Protein AF-A0A6B3HFX1-F1 (afdb_monomer_lite)

Sequence (72 aa):
SRATVERALKVRSTPASTGSWYWVDDKKLHYRPQEYWPANATIEVRSNLTGIKVTNALYGAEAKPLKITTGD

Secondary structure (DSSP, 8-state):
-HHHHHHHEEEEEES---EEEEESSSS-EEEEESSPPPTT-EEEEEE--BT-B-SSS-BBPP---EEEE---

Structure (mmCIF, N/CA/C/O backbone):
data_AF-A0A6B3HFX1-F1
#
_entry.id   AF-A0A6B3HFX1-F1
#
loop_
_atom_site.group_PDB
_atom_site.id
_atom_site.type_symbol
_atom_site.label_atom_id
_atom_site.label_alt_id
_atom_site.label_comp_id
_atom_site.label_asym_id
_atom_site.label_entity_id
_atom_site.label_seq_id
_atom_site.pdbx_PDB_ins_code
_atom_site.Cartn_x
_atom_site.Cartn_y
_atom_site.Cartn_z
_atom_site.occupancy
_atom_site.B_iso_or_equiv
_atom_site.auth_seq_id
_atom_site.auth_comp_id
_atom_site.auth_asym_id
_atom_site.auth_atom_id
_atom_site.pdbx_PDB_model_num
ATOM 1 N N . SER A 1 1 ? 8.757 -6.52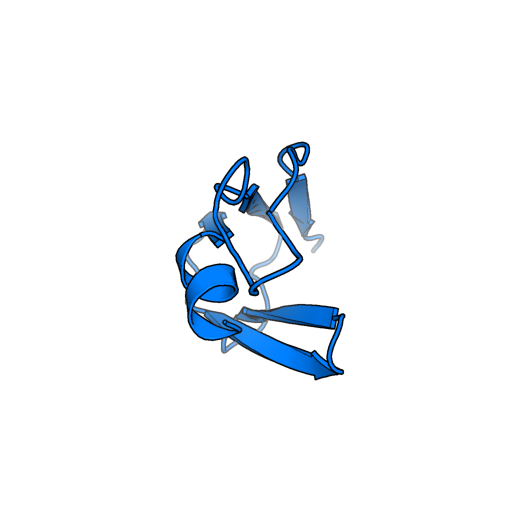4 -12.847 1.00 90.38 1 SER A N 1
ATOM 2 C CA . SER A 1 1 ? 7.414 -6.678 -13.437 1.00 90.38 1 SER A CA 1
ATOM 3 C C . SER A 1 1 ? 6.389 -6.087 -12.473 1.00 90.38 1 SER A C 1
ATOM 5 O O . SER A 1 1 ? 6.778 -5.738 -11.361 1.00 90.38 1 SER A O 1
ATOM 7 N N . ARG A 1 2 ? 5.101 -5.975 -12.846 1.00 93.62 2 ARG A N 1
ATOM 8 C CA . ARG A 1 2 ? 4.038 -5.482 -11.937 1.00 93.62 2 ARG A CA 1
ATOM 9 C C . ARG A 1 2 ? 4.007 -6.249 -10.602 1.00 93.62 2 ARG A C 1
ATOM 11 O O . ARG A 1 2 ? 4.093 -5.640 -9.543 1.00 93.62 2 ARG A O 1
ATOM 18 N N . ALA A 1 3 ? 4.082 -7.580 -10.656 1.00 94.00 3 ALA A N 1
ATOM 19 C CA . ALA A 1 3 ? 4.164 -8.431 -9.465 1.00 94.00 3 ALA A CA 1
ATOM 20 C C . ALA A 1 3 ? 5.411 -8.173 -8.591 1.00 94.00 3 ALA A C 1
ATOM 22 O O . ALA A 1 3 ? 5.343 -8.282 -7.368 1.00 94.00 3 ALA A O 1
ATOM 23 N N . THR A 1 4 ? 6.563 -7.829 -9.186 1.00 95.25 4 THR A N 1
ATOM 24 C CA . THR A 1 4 ? 7.760 -7.428 -8.418 1.00 95.25 4 THR A CA 1
ATOM 25 C C . THR A 1 4 ? 7.486 -6.170 -7.601 1.00 95.25 4 THR A C 1
ATOM 27 O O . THR A 1 4 ? 7.871 -6.111 -6.436 1.00 95.25 4 THR A O 1
ATOM 30 N N . VAL A 1 5 ? 6.806 -5.190 -8.205 1.00 96.25 5 VAL A N 1
ATOM 31 C CA . VAL A 1 5 ? 6.439 -3.937 -7.536 1.00 96.25 5 VAL A CA 1
ATOM 32 C C . VAL A 1 5 ? 5.511 -4.221 -6.362 1.00 96.25 5 VAL A C 1
ATOM 34 O O . VAL A 1 5 ? 5.846 -3.888 -5.231 1.00 96.25 5 VAL A O 1
ATOM 37 N N . GLU A 1 6 ? 4.404 -4.921 -6.602 1.00 96.75 6 GLU A N 1
ATOM 38 C CA . GLU A 1 6 ? 3.401 -5.224 -5.572 1.00 96.75 6 GLU A CA 1
ATOM 39 C C . GLU A 1 6 ? 3.985 -5.949 -4.350 1.00 96.75 6 GLU A C 1
ATOM 41 O O . GLU A 1 6 ? 3.656 -5.612 -3.215 1.00 96.75 6 GLU A O 1
ATOM 46 N N . ARG A 1 7 ? 4.885 -6.923 -4.553 1.00 95.56 7 ARG A N 1
ATOM 47 C CA . ARG A 1 7 ? 5.499 -7.688 -3.448 1.00 95.56 7 ARG A CA 1
ATOM 48 C C . ARG A 1 7 ? 6.442 -6.854 -2.584 1.00 95.56 7 ARG A C 1
ATOM 50 O O . ARG A 1 7 ? 6.587 -7.145 -1.389 1.00 95.56 7 ARG A O 1
ATOM 57 N N . ALA A 1 8 ? 7.100 -5.869 -3.193 1.00 96.81 8 ALA A N 1
ATOM 58 C CA . ALA A 1 8 ? 8.067 -4.995 -2.541 1.00 96.81 8 ALA A CA 1
ATOM 59 C C . ALA A 1 8 ? 7.405 -3.833 -1.785 1.00 96.81 8 ALA A C 1
ATOM 61 O O . ALA A 1 8 ? 8.037 -3.234 -0.916 1.00 96.81 8 ALA A O 1
ATOM 62 N N . LEU A 1 9 ? 6.139 -3.528 -2.070 1.00 97.69 9 LEU A N 1
ATOM 63 C CA . LEU A 1 9 ? 5.359 -2.563 -1.304 1.00 97.69 9 LEU A CA 1
ATOM 64 C C . LEU A 1 9 ? 4.692 -3.243 -0.102 1.00 97.69 9 LEU A C 1
ATOM 66 O O . LEU A 1 9 ? 4.208 -4.374 -0.188 1.00 97.69 9 LEU A O 1
ATOM 70 N N . LYS A 1 10 ? 4.661 -2.552 1.039 1.00 97.69 10 LYS A N 1
ATOM 71 C CA . LYS A 1 10 ? 4.034 -3.032 2.277 1.00 97.69 10 LYS A CA 1
ATOM 72 C C . LYS A 1 10 ? 3.063 -1.993 2.808 1.00 97.69 10 LYS A C 1
ATOM 74 O O . LYS A 1 10 ? 3.451 -0.844 2.992 1.00 97.69 10 LYS A O 1
ATOM 79 N N . VAL A 1 11 ? 1.843 -2.431 3.105 1.00 98.19 11 VAL A N 1
ATOM 80 C CA . VAL A 1 11 ? 0.827 -1.642 3.807 1.00 98.19 11 VAL A CA 1
ATOM 81 C C . VAL A 1 11 ? 0.513 -2.329 5.127 1.00 98.19 11 VAL A C 1
ATOM 83 O O . VAL A 1 11 ? 0.360 -3.550 5.176 1.00 98.19 11 VAL A O 1
ATOM 86 N N . ARG A 1 12 ? 0.456 -1.552 6.204 1.00 97.94 12 ARG A N 1
ATOM 87 C CA . ARG A 1 12 ? -0.030 -1.978 7.518 1.00 97.94 12 ARG A CA 1
ATOM 88 C C . ARG A 1 12 ? -1.047 -0.962 8.004 1.00 97.94 12 ARG A C 1
ATOM 90 O O . ARG A 1 12 ? -0.872 0.228 7.759 1.00 97.94 12 ARG A O 1
ATOM 97 N N . SER A 1 13 ? -2.070 -1.424 8.705 1.00 98.12 13 SER A N 1
ATOM 98 C CA . SER A 1 13 ? -3.039 -0.545 9.345 1.00 98.12 13 SER A CA 1
ATOM 99 C C . SER A 1 13 ? -3.359 -1.008 10.759 1.00 98.12 13 SER A C 1
ATOM 101 O O . SER A 1 13 ? -3.277 -2.200 11.063 1.00 98.12 13 SER A O 1
ATOM 103 N N . THR A 1 14 ? -3.750 -0.053 11.595 1.00 97.88 14 THR A N 1
ATOM 104 C CA . THR A 1 14 ? -4.311 -0.289 12.924 1.00 97.88 14 THR A CA 1
ATOM 105 C C . THR A 1 14 ? -5.605 0.520 13.045 1.00 97.88 14 THR A C 1
ATOM 107 O O . THR A 1 14 ? -5.514 1.748 13.004 1.00 97.88 14 THR A O 1
ATOM 110 N N . PRO A 1 15 ? -6.784 -0.118 13.195 1.00 96.88 15 PRO A N 1
ATOM 111 C CA . PRO A 1 15 ? -7.024 -1.567 13.183 1.00 96.88 15 PRO A CA 1
ATOM 112 C C . PRO A 1 15 ? -6.605 -2.253 11.874 1.00 96.88 15 PRO A C 1
ATOM 114 O O . PRO A 1 15 ? -6.502 -1.618 10.821 1.00 96.88 15 PRO A O 1
ATOM 117 N N . ALA A 1 16 ? -6.337 -3.559 11.943 1.00 96.81 16 ALA A N 1
ATOM 118 C CA . ALA A 1 16 ? -5.927 -4.326 10.772 1.00 96.81 16 ALA A CA 1
ATOM 119 C C . ALA A 1 16 ? -7.057 -4.364 9.732 1.00 96.81 16 ALA A C 1
ATOM 121 O O . ALA A 1 16 ? -8.196 -4.702 10.046 1.00 96.81 16 ALA A O 1
ATOM 122 N N . SER A 1 17 ? -6.736 -4.023 8.485 1.00 96.69 17 SER A N 1
ATOM 123 C CA . SER A 1 17 ? -7.667 -4.070 7.360 1.00 96.69 17 SER A CA 1
ATOM 124 C C . SER A 1 17 ? -7.002 -4.759 6.178 1.00 96.69 17 SER A C 1
ATOM 126 O O . SER A 1 17 ? -5.927 -4.361 5.721 1.00 96.69 17 SER A O 1
ATOM 128 N N . THR A 1 18 ? -7.649 -5.806 5.678 1.00 96.19 18 THR A N 1
ATOM 129 C CA . THR A 1 18 ? -7.187 -6.523 4.490 1.00 96.19 18 THR A CA 1
ATOM 130 C C . THR A 1 18 ? -7.495 -5.700 3.249 1.00 96.19 18 THR A C 1
ATOM 132 O O . THR A 1 18 ? -8.619 -5.235 3.063 1.00 96.19 18 THR A O 1
ATOM 135 N N . GLY A 1 19 ? -6.494 -5.525 2.391 1.00 96.44 19 GLY A N 1
ATOM 136 C CA . GLY A 1 19 ? -6.630 -4.800 1.138 1.00 96.44 19 GLY A CA 1
ATOM 137 C C . GLY A 1 19 ? -5.784 -5.400 0.029 1.00 96.44 19 GLY A C 1
ATOM 138 O O . GLY A 1 19 ? -5.054 -6.373 0.226 1.00 96.44 19 GLY A O 1
ATOM 139 N N . SER A 1 20 ? -5.897 -4.809 -1.152 1.00 97.62 20 SER A N 1
ATOM 140 C CA . SER A 1 20 ? -5.213 -5.280 -2.351 1.00 97.62 20 SER A CA 1
ATOM 141 C C . SER A 1 20 ? -4.726 -4.127 -3.217 1.00 97.62 20 SER A C 1
ATOM 143 O O . SER A 1 20 ? -5.253 -3.013 -3.178 1.00 97.62 20 SER A O 1
ATOM 145 N N . TRP A 1 21 ? -3.721 -4.432 -4.034 1.00 98.06 21 TRP A N 1
ATOM 146 C CA . TRP A 1 21 ? -3.202 -3.535 -5.056 1.00 98.06 21 TRP A CA 1
ATOM 147 C C . TRP A 1 21 ? -4.045 -3.597 -6.334 1.00 98.06 21 TRP A C 1
ATOM 149 O O . TRP A 1 21 ? -4.524 -4.662 -6.719 1.00 98.06 21 TRP A O 1
ATOM 159 N N . TYR A 1 22 ? -4.185 -2.462 -7.013 1.00 97.62 22 TYR A N 1
ATOM 160 C CA . TYR A 1 22 ? -4.814 -2.349 -8.325 1.00 97.62 22 TYR A CA 1
ATOM 161 C C . TYR A 1 22 ? -4.056 -1.352 -9.211 1.00 97.62 22 TYR A C 1
ATOM 163 O O . TYR A 1 22 ? -3.866 -0.194 -8.829 1.00 97.62 22 TYR A O 1
ATOM 171 N N . TRP A 1 23 ? -3.619 -1.791 -10.394 1.00 97.38 23 TRP A N 1
ATOM 172 C CA . TRP A 1 23 ? -2.988 -0.917 -11.388 1.00 97.38 23 TRP A CA 1
ATOM 173 C C . TRP A 1 23 ? -4.061 -0.130 -12.128 1.00 97.38 23 TRP A C 1
ATOM 175 O O . TRP A 1 23 ? -4.833 -0.702 -12.893 1.00 97.38 23 TRP A O 1
ATOM 185 N N . VAL A 1 24 ? -4.093 1.179 -11.900 1.00 97.69 24 VAL A N 1
ATOM 186 C CA . VAL A 1 24 ? -5.017 2.094 -12.581 1.00 97.69 24 VAL A CA 1
ATOM 187 C C . VAL A 1 24 ? -4.534 2.380 -14.000 1.00 97.69 24 VAL A C 1
ATOM 189 O O . VAL A 1 24 ? -5.336 2.484 -14.922 1.00 97.69 24 VAL A O 1
ATOM 192 N N . ASP A 1 25 ? -3.218 2.477 -14.169 1.00 96.62 25 ASP A N 1
ATOM 193 C CA . 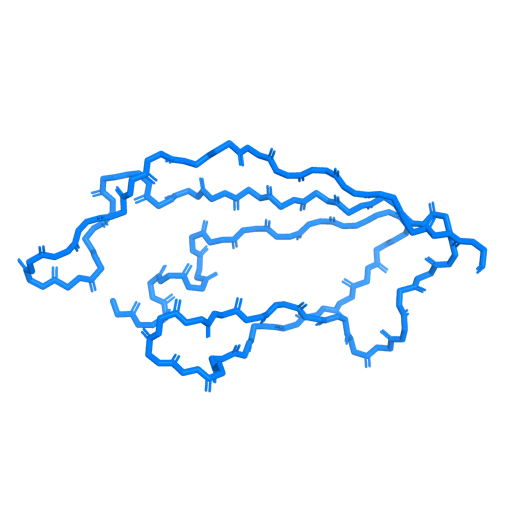ASP A 1 25 ? -2.532 2.593 -15.451 1.00 96.62 25 ASP A CA 1
ATOM 194 C C . ASP A 1 25 ? -1.121 1.974 -15.335 1.00 96.62 25 ASP A C 1
ATOM 196 O O . ASP A 1 25 ? -0.794 1.327 -14.338 1.00 96.62 25 ASP A O 1
ATOM 200 N N . ASP A 1 26 ? -0.267 2.145 -16.346 1.00 92.50 26 ASP A N 1
ATOM 201 C CA . ASP A 1 26 ? 1.087 1.569 -16.357 1.00 92.50 26 ASP A CA 1
ATOM 202 C C . ASP A 1 26 ? 2.054 2.167 -15.324 1.00 92.50 26 ASP A C 1
ATOM 204 O O . ASP A 1 26 ? 3.141 1.626 -15.107 1.00 92.50 26 ASP A O 1
ATOM 208 N N . LYS A 1 27 ? 1.686 3.285 -14.695 1.00 92.69 27 LYS A N 1
ATOM 209 C CA . LYS A 1 27 ? 2.533 4.048 -13.771 1.00 92.69 27 LYS A CA 1
ATOM 210 C C . LYS A 1 27 ? 1.881 4.278 -12.407 1.00 92.69 27 LYS A C 1
ATOM 212 O O . LYS A 1 27 ? 2.584 4.670 -11.478 1.00 92.69 27 LYS A O 1
ATOM 217 N N . LYS A 1 28 ? 0.575 4.039 -12.262 1.00 96.19 28 LYS A N 1
ATOM 218 C CA . LYS A 1 28 ? -0.189 4.281 -11.032 1.00 96.19 28 LYS A CA 1
ATOM 219 C C . LYS A 1 28 ? -0.768 2.996 -10.466 1.00 96.19 28 LYS A C 1
ATOM 221 O O . LYS A 1 28 ? -1.553 2.297 -11.107 1.00 96.19 28 LYS A O 1
ATOM 226 N N . LEU A 1 29 ? -0.415 2.744 -9.213 1.00 96.75 29 LEU A N 1
ATOM 227 C CA . LEU A 1 29 ? -0.838 1.594 -8.434 1.00 96.75 29 LEU A CA 1
ATOM 228 C C . LEU A 1 29 ? -1.549 2.089 -7.174 1.00 96.75 29 LEU A C 1
ATOM 230 O O . LEU A 1 29 ? -0.972 2.830 -6.382 1.00 96.75 29 LEU A O 1
ATOM 234 N N . HIS A 1 30 ? -2.807 1.700 -7.000 1.00 97.81 30 HIS A N 1
ATOM 235 C CA . HIS A 1 30 ? -3.611 2.050 -5.832 1.00 97.81 30 HIS A CA 1
ATOM 236 C C . HIS A 1 30 ? -3.671 0.872 -4.862 1.00 97.81 30 HIS A C 1
ATOM 238 O O . HIS A 1 30 ? -3.786 -0.273 -5.290 1.00 97.81 30 HIS A O 1
ATOM 244 N N . TYR A 1 31 ? -3.638 1.158 -3.561 1.00 97.75 31 TYR A N 1
ATOM 245 C CA . TYR A 1 31 ? -4.022 0.205 -2.521 1.00 97.75 31 TYR A CA 1
ATOM 246 C C . TYR A 1 31 ? -5.347 0.637 -1.923 1.00 97.75 31 TYR A C 1
ATOM 248 O O . TYR A 1 31 ? -5.517 1.813 -1.593 1.00 97.75 31 TYR A O 1
ATOM 256 N N . ARG A 1 32 ? -6.255 -0.314 -1.724 1.00 96.75 32 ARG A N 1
ATOM 257 C CA . ARG A 1 32 ? -7.454 -0.075 -0.927 1.00 96.75 32 ARG A CA 1
ATOM 258 C C . ARG A 1 32 ? -7.815 -1.297 -0.080 1.00 96.75 32 ARG A C 1
ATOM 260 O O . ARG A 1 32 ? -7.538 -2.419 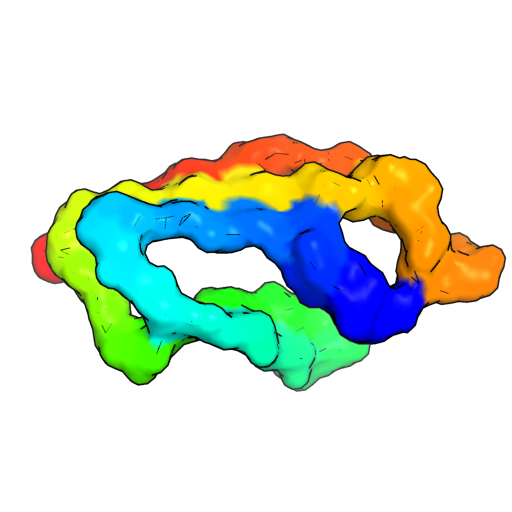-0.512 1.00 96.75 32 ARG A O 1
ATOM 267 N N . PRO A 1 33 ? -8.425 -1.093 1.094 1.00 97.81 33 PRO A N 1
ATOM 268 C CA . PRO A 1 33 ? -9.055 -2.155 1.867 1.00 97.81 33 PRO A CA 1
ATOM 269 C C . PRO A 1 33 ? -10.274 -2.720 1.122 1.00 97.81 33 PRO A C 1
ATOM 271 O O . PRO A 1 33 ? -10.789 -2.100 0.188 1.00 97.81 33 PRO A O 1
ATOM 274 N N . GLN A 1 34 ? -10.710 -3.918 1.516 1.00 95.88 34 GLN A N 1
ATOM 275 C CA . GLN A 1 34 ? -11.935 -4.532 0.995 1.00 95.88 34 GLN A CA 1
ATOM 276 C C . GLN A 1 34 ? -13.176 -3.707 1.369 1.00 95.88 34 GLN A C 1
ATOM 278 O O . GLN A 1 34 ? -13.983 -3.389 0.498 1.00 95.88 34 GLN A O 1
ATOM 283 N N . GLU A 1 35 ? -13.272 -3.340 2.646 1.00 96.19 35 GLU A N 1
ATOM 284 C CA . GLU A 1 35 ? -14.296 -2.459 3.216 1.00 96.19 35 GLU A CA 1
ATOM 285 C C . GLU A 1 35 ? -13.731 -1.053 3.425 1.00 96.19 35 GLU A C 1
ATOM 287 O O . GLU A 1 35 ? -12.536 -0.841 3.246 1.00 96.19 35 GLU A O 1
ATOM 292 N N . TYR A 1 36 ? -14.548 -0.083 3.841 1.00 96.31 36 TYR A N 1
ATOM 293 C CA . TYR A 1 36 ? -14.031 1.233 4.226 1.00 96.31 36 TYR A CA 1
ATOM 294 C C . TYR A 1 36 ? -12.948 1.136 5.308 1.00 96.31 36 TYR A C 1
ATOM 296 O O . TYR A 1 36 ? -12.975 0.260 6.176 1.00 96.31 36 TYR A O 1
ATOM 304 N N . TRP A 1 37 ? -11.990 2.064 5.260 1.00 97.50 37 TRP A N 1
ATOM 305 C CA . TRP A 1 37 ? -11.032 2.212 6.349 1.00 97.50 37 TRP A CA 1
ATOM 306 C C . TRP A 1 37 ? -11.773 2.493 7.662 1.00 97.50 37 TRP A C 1
ATOM 308 O O . TRP A 1 37 ? -12.700 3.305 7.653 1.00 97.50 37 TRP A O 1
ATOM 318 N N . PRO A 1 38 ? -11.362 1.880 8.786 1.00 96.56 38 PRO A N 1
ATOM 319 C CA . PRO A 1 38 ? -11.918 2.232 10.084 1.00 96.56 38 PRO A CA 1
ATOM 320 C C . PRO A 1 38 ? -11.696 3.718 10.392 1.00 96.56 38 PRO A C 1
ATOM 322 O O . PRO A 1 38 ? -10.696 4.304 9.960 1.00 96.56 38 PRO A O 1
ATOM 325 N N . ALA A 1 39 ? -12.602 4.311 11.166 1.00 96.88 39 ALA A N 1
ATOM 326 C CA . ALA A 1 39 ? -12.407 5.652 11.705 1.00 96.88 39 ALA A CA 1
ATOM 327 C C . ALA A 1 39 ? -11.132 5.699 12.560 1.00 96.88 39 ALA A C 1
ATOM 329 O O . ALA A 1 39 ? -10.810 4.729 13.258 1.00 96.88 39 ALA A O 1
ATOM 330 N N . ASN A 1 40 ? -10.404 6.816 12.500 1.00 97.81 40 ASN A N 1
ATOM 331 C CA . ASN A 1 40 ? -9.160 7.031 13.250 1.00 97.81 40 ASN A CA 1
ATOM 332 C C . ASN A 1 40 ? -8.068 5.959 13.023 1.00 97.81 40 ASN A C 1
ATOM 334 O O . ASN A 1 40 ? -7.160 5.782 13.842 1.00 97.81 40 ASN A O 1
ATOM 338 N N . ALA A 1 41 ? -8.125 5.227 11.908 1.00 98.06 41 ALA A N 1
ATOM 339 C CA . ALA A 1 41 ? -7.148 4.208 11.567 1.00 98.06 41 ALA A CA 1
ATOM 340 C C . ALA A 1 41 ? -5.805 4.844 11.211 1.00 98.06 41 ALA A C 1
ATOM 342 O 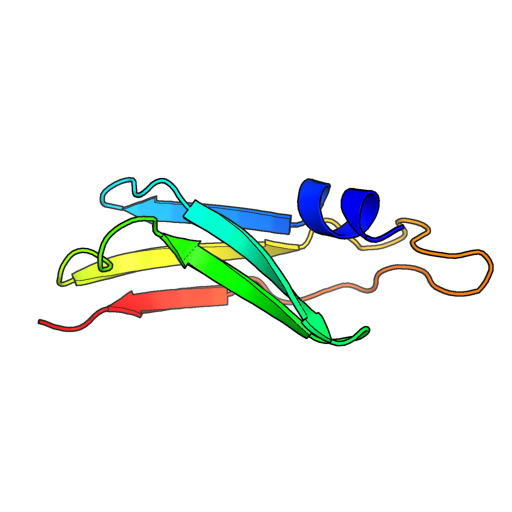O . ALA A 1 41 ? -5.723 5.764 10.401 1.00 98.06 41 ALA A O 1
ATOM 343 N N . THR A 1 42 ? -4.727 4.291 11.759 1.00 98.56 42 THR A N 1
ATOM 344 C CA . THR A 1 42 ? -3.364 4.623 11.334 1.00 98.56 42 THR A CA 1
ATOM 345 C C . THR A 1 42 ? -2.936 3.674 10.226 1.00 98.56 42 THR A C 1
ATOM 347 O O . THR A 1 42 ? -2.969 2.460 10.413 1.00 98.56 42 THR A O 1
ATOM 350 N N . ILE A 1 43 ? -2.489 4.217 9.097 1.00 98.50 43 ILE A N 1
ATOM 351 C CA . ILE A 1 43 ? -2.041 3.477 7.916 1.00 98.50 43 ILE A CA 1
ATOM 352 C C . ILE A 1 43 ? -0.575 3.820 7.657 1.00 98.50 43 ILE A C 1
ATOM 354 O O . ILE A 1 43 ? -0.215 4.988 7.519 1.00 98.50 43 ILE A O 1
ATOM 358 N N . GLU A 1 44 ? 0.271 2.800 7.559 1.00 98.56 44 GLU A N 1
ATOM 359 C CA . GLU A 1 44 ? 1.686 2.923 7.216 1.00 98.56 44 GLU A CA 1
ATOM 360 C C . GLU A 1 44 ? 1.979 2.221 5.891 1.00 98.56 44 GLU A C 1
ATOM 362 O O . GLU A 1 44 ? 1.659 1.042 5.715 1.00 98.56 44 GLU A O 1
ATOM 367 N N . VAL A 1 45 ? 2.655 2.922 4.981 1.00 98.12 45 VAL A N 1
ATOM 368 C CA . VAL A 1 45 ? 3.099 2.390 3.690 1.00 98.12 45 VAL A CA 1
ATOM 369 C C . VAL A 1 45 ? 4.613 2.511 3.578 1.00 98.12 45 VAL A C 1
ATOM 371 O O . VAL A 1 45 ? 5.192 3.575 3.809 1.00 98.12 45 VAL A O 1
ATOM 374 N N . ARG A 1 46 ? 5.269 1.407 3.216 1.00 98.12 46 ARG A N 1
ATOM 375 C CA . ARG A 1 46 ? 6.717 1.341 2.985 1.00 98.12 46 ARG A CA 1
ATOM 376 C C . ARG A 1 46 ? 7.010 0.740 1.615 1.00 98.12 46 ARG A C 1
ATOM 378 O O . ARG A 1 46 ? 6.325 -0.185 1.176 1.00 98.12 46 ARG A O 1
ATOM 385 N N . SER A 1 47 ? 8.051 1.257 0.970 1.00 97.88 47 SER A N 1
ATOM 386 C CA . SER A 1 47 ? 8.591 0.726 -0.279 1.00 97.88 47 SER A CA 1
ATOM 387 C C . SER A 1 47 ? 9.936 0.065 -0.016 1.00 97.88 47 SER A C 1
ATOM 389 O O . SER A 1 47 ? 10.852 0.715 0.478 1.00 97.88 47 SER A O 1
ATOM 391 N N . ASN A 1 48 ? 10.064 -1.204 -0.396 1.00 97.12 48 ASN A N 1
ATOM 392 C CA . ASN A 1 48 ? 11.331 -1.933 -0.374 1.00 97.12 48 ASN A CA 1
ATOM 393 C C . ASN A 1 48 ? 11.908 -2.077 -1.790 1.00 97.12 48 ASN A C 1
ATOM 395 O O . ASN A 1 48 ? 12.532 -3.084 -2.104 1.00 97.12 48 ASN A O 1
ATOM 399 N N . LEU A 1 49 ? 11.631 -1.117 -2.678 1.00 96.38 49 LEU A N 1
ATOM 400 C CA . LEU A 1 49 ? 11.989 -1.208 -4.094 1.00 96.38 49 LEU A CA 1
ATOM 401 C C . LEU A 1 49 ? 13.416 -0.772 -4.419 1.00 96.38 49 LEU A C 1
ATOM 403 O O . LEU A 1 49 ? 13.867 -1.040 -5.530 1.00 96.38 49 LEU A O 1
ATOM 407 N N . THR A 1 50 ? 14.126 -0.124 -3.497 1.00 97.25 50 THR A N 1
ATOM 408 C CA . THR A 1 50 ? 15.479 0.390 -3.736 1.00 97.25 50 THR A CA 1
ATOM 409 C C . THR A 1 50 ? 16.398 -0.695 -4.295 1.00 97.25 50 THR A C 1
ATOM 411 O O . THR A 1 50 ? 16.594 -1.738 -3.675 1.00 97.25 50 THR A O 1
ATOM 414 N N . GLY A 1 51 ? 16.941 -0.463 -5.491 1.00 95.62 51 GLY A N 1
ATOM 415 C CA . GLY A 1 51 ? 17.841 -1.400 -6.170 1.00 95.62 51 GLY A CA 1
ATOM 416 C C . GLY A 1 51 ? 17.160 -2.641 -6.764 1.00 95.62 51 GLY A C 1
ATOM 417 O O . GLY A 1 51 ? 17.817 -3.425 -7.448 1.00 95.62 51 GLY A O 1
ATOM 418 N N . ILE A 1 52 ? 15.848 -2.825 -6.580 1.00 95.31 52 ILE A N 1
ATOM 419 C CA . ILE A 1 52 ? 15.108 -3.929 -7.194 1.00 95.31 52 ILE A CA 1
ATOM 420 C C . ILE A 1 52 ? 14.890 -3.630 -8.674 1.00 95.31 52 ILE A C 1
ATOM 422 O O . ILE A 1 52 ? 14.281 -2.626 -9.048 1.00 95.31 52 ILE A O 1
ATOM 426 N N . LYS A 1 53 ? 15.328 -4.555 -9.530 1.00 94.81 53 LYS A N 1
ATOM 427 C CA . LYS A 1 53 ? 15.062 -4.512 -10.968 1.00 94.81 53 LYS A CA 1
ATOM 428 C C . LYS A 1 53 ? 13.567 -4.709 -11.240 1.00 94.81 53 LYS A C 1
ATOM 430 O O . LYS A 1 53 ? 13.016 -5.787 -11.012 1.00 94.81 53 LYS A O 1
ATOM 435 N N . VAL A 1 54 ? 12.906 -3.682 -11.770 1.00 91.00 54 VAL A N 1
ATOM 436 C CA . VAL A 1 54 ? 11.491 -3.726 -12.165 1.00 91.00 54 VAL A CA 1
ATOM 437 C C . VAL A 1 54 ? 11.358 -4.118 -13.636 1.00 91.00 54 VAL A C 1
ATOM 439 O O . VAL A 1 54 ? 10.546 -4.981 -13.968 1.00 91.00 54 VAL A O 1
ATOM 442 N N . THR A 1 55 ? 12.166 -3.543 -14.522 1.00 88.06 55 THR A N 1
ATOM 443 C CA . THR A 1 55 ? 12.270 -3.947 -15.938 1.00 88.06 55 THR A CA 1
ATOM 444 C C . THR A 1 55 ? 13.740 -3.998 -16.352 1.00 88.06 55 THR A C 1
ATOM 446 O O . THR A 1 55 ? 14.623 -3.775 -15.529 1.00 88.06 55 THR A O 1
ATOM 449 N N . ASN A 1 56 ? 14.040 -4.288 -17.622 1.00 86.81 56 ASN A N 1
ATOM 450 C CA . ASN A 1 56 ? 15.423 -4.274 -18.106 1.00 86.81 56 ASN A CA 1
ATOM 451 C C . ASN A 1 56 ? 16.115 -2.908 -17.993 1.00 8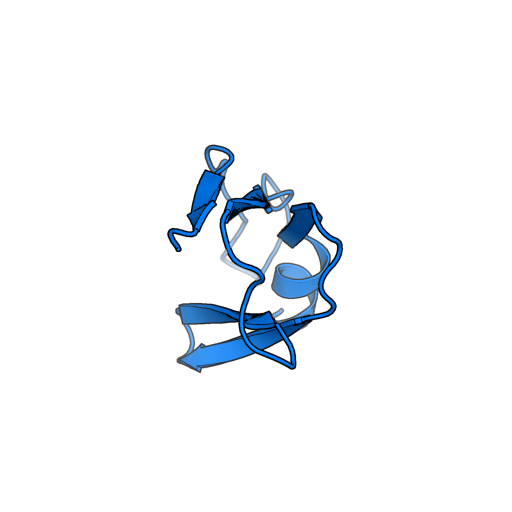6.81 56 ASN A C 1
ATOM 453 O O . ASN A 1 56 ? 17.333 -2.890 -17.866 1.00 86.81 56 ASN A O 1
ATOM 457 N N . ALA A 1 57 ? 15.357 -1.809 -17.967 1.00 90.00 57 ALA A N 1
ATOM 458 C CA . ALA A 1 57 ? 15.889 -0.448 -17.890 1.00 90.00 57 ALA A CA 1
ATOM 459 C C . ALA A 1 57 ? 15.420 0.336 -16.648 1.00 90.00 57 ALA A C 1
ATOM 461 O O . ALA A 1 57 ? 15.777 1.499 -16.495 1.00 90.00 57 ALA A O 1
ATOM 462 N N . LEU A 1 58 ? 14.612 -0.269 -15.767 1.00 91.88 58 LEU A N 1
ATOM 463 C CA . LEU A 1 58 ? 14.031 0.403 -14.602 1.00 91.88 58 LEU A CA 1
ATOM 464 C C . LEU A 1 58 ? 14.362 -0.345 -13.315 1.00 91.88 58 LEU A C 1
ATOM 466 O O . LEU A 1 58 ? 14.022 -1.522 -13.164 1.00 91.88 58 LEU A O 1
ATOM 470 N N . TYR A 1 59 ? 14.937 0.386 -12.370 1.00 95.44 59 TYR A N 1
ATOM 471 C CA . TYR A 1 59 ? 15.198 -0.054 -11.008 1.00 95.44 59 TYR A CA 1
ATOM 472 C C . TYR A 1 59 ? 14.408 0.822 -10.046 1.00 95.44 59 TYR A C 1
ATOM 474 O O . TYR A 1 59 ? 14.189 2.006 -10.305 1.00 95.44 59 TYR A O 1
ATOM 482 N N . GLY A 1 60 ? 13.950 0.231 -8.950 1.00 95.06 60 GLY A N 1
ATOM 483 C CA . GLY A 1 60 ? 13.292 0.990 -7.905 1.00 95.06 60 GLY A CA 1
ATOM 484 C C . GLY A 1 60 ? 14.268 1.920 -7.191 1.00 95.06 60 GLY A C 1
ATOM 485 O O . GLY A 1 60 ? 15.422 1.569 -6.936 1.00 95.06 60 GLY A O 1
ATOM 486 N N . ALA A 1 61 ? 13.782 3.113 -6.874 1.00 95.81 61 ALA A N 1
ATOM 487 C CA . ALA A 1 61 ? 14.496 4.109 -6.093 1.00 95.81 61 ALA A CA 1
ATOM 488 C C . ALA A 1 61 ? 14.035 4.083 -4.630 1.00 95.81 61 ALA A C 1
ATOM 490 O O . ALA A 1 61 ? 13.011 3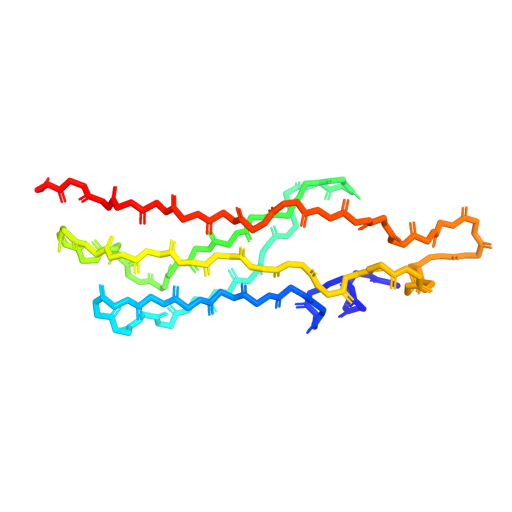.479 -4.292 1.00 95.81 61 ALA A O 1
ATOM 491 N N . GLU A 1 62 ? 14.791 4.766 -3.775 1.00 96.62 62 GLU A N 1
ATOM 492 C CA . GLU A 1 62 ? 14.381 5.022 -2.400 1.00 96.62 62 GLU A CA 1
ATOM 493 C C . GLU A 1 62 ? 13.094 5.855 -2.360 1.00 96.62 62 GLU A C 1
ATOM 495 O O . GLU A 1 62 ? 12.898 6.776 -3.156 1.00 96.62 62 GLU A O 1
ATOM 500 N N . ALA A 1 63 ? 12.214 5.533 -1.414 1.00 96.25 63 ALA A N 1
ATOM 501 C CA . ALA A 1 63 ? 11.018 6.311 -1.140 1.00 96.25 63 ALA A CA 1
ATOM 502 C C . ALA A 1 63 ? 10.861 6.512 0.366 1.00 96.25 63 ALA A C 1
ATOM 504 O O . ALA A 1 63 ? 11.067 5.590 1.158 1.00 96.25 63 ALA A O 1
ATOM 505 N N . LYS A 1 64 ? 10.442 7.718 0.755 1.00 97.50 64 LYS A N 1
ATOM 506 C CA . LYS A 1 64 ? 10.125 8.022 2.150 1.00 97.50 64 LYS A CA 1
ATOM 507 C C . LYS A 1 64 ? 8.911 7.192 2.599 1.00 97.50 64 LYS A C 1
ATOM 509 O O . LYS A 1 64 ? 7.936 7.116 1.847 1.00 97.50 64 LYS A O 1
ATOM 514 N N . PRO A 1 65 ? 8.933 6.596 3.804 1.00 97.44 65 PRO A N 1
ATOM 515 C CA . PRO A 1 65 ? 7.752 5.968 4.382 1.00 97.44 65 PRO A CA 1
ATOM 516 C C . PRO A 1 65 ? 6.593 6.959 4.493 1.00 97.44 65 PRO A C 1
ATOM 518 O O . PRO A 1 65 ? 6.798 8.130 4.815 1.00 97.44 65 PRO A O 1
ATOM 521 N N . LEU A 1 66 ? 5.378 6.472 4.269 1.00 97.44 66 LEU A N 1
ATOM 522 C CA . LEU A 1 66 ? 4.152 7.250 4.400 1.00 97.44 66 LEU A CA 1
ATOM 523 C C . LEU A 1 66 ? 3.380 6.774 5.629 1.00 97.44 66 LEU A C 1
ATOM 525 O O . LEU A 1 66 ? 3.204 5.571 5.821 1.00 97.44 66 LEU A O 1
ATOM 529 N N . LYS A 1 67 ? 2.898 7.720 6.436 1.00 98.31 67 LYS A N 1
ATOM 530 C CA . LYS A 1 67 ? 1.982 7.474 7.549 1.00 98.31 67 LYS A CA 1
ATOM 531 C C . LYS A 1 67 ? 0.801 8.430 7.437 1.00 98.31 67 LYS A C 1
ATOM 533 O O . LYS A 1 67 ? 1.010 9.633 7.313 1.00 98.31 67 LYS A O 1
ATOM 538 N N . ILE A 1 68 ? -0.412 7.889 7.457 1.00 97.56 68 ILE A N 1
ATOM 539 C CA . ILE A 1 68 ? -1.670 8.639 7.359 1.00 97.56 68 ILE A CA 1
ATOM 540 C C . ILE A 1 68 ? -2.597 8.170 8.478 1.00 97.56 68 ILE A C 1
ATOM 542 O O . ILE A 1 68 ? -2.569 6.995 8.843 1.00 97.56 68 ILE A O 1
ATOM 546 N N . THR A 1 69 ? -3.425 9.077 8.989 1.00 98.12 69 THR A N 1
ATOM 547 C CA . THR A 1 69 ? -4.533 8.749 9.888 1.00 98.12 69 THR A CA 1
ATOM 548 C C . THR A 1 69 ? -5.846 9.121 9.207 1.00 98.12 69 THR A C 1
ATOM 550 O O . THR A 1 69 ? -5.937 10.198 8.617 1.00 98.12 69 THR A O 1
ATOM 553 N N . THR A 1 70 ? -6.833 8.227 9.227 1.00 97.12 70 THR A N 1
ATOM 554 C CA . THR A 1 70 ? -8.187 8.539 8.747 1.00 97.12 70 THR A CA 1
ATOM 555 C C . THR A 1 70 ? -8.941 9.389 9.766 1.00 97.12 70 THR A C 1
ATOM 557 O O . THR A 1 70 ? -8.600 9.394 10.945 1.00 97.12 70 THR A O 1
ATOM 560 N N . GLY A 1 71 ? -9.935 10.144 9.300 1.00 95.06 71 GLY A N 1
ATOM 561 C CA . GLY A 1 71 ? -10.822 10.911 10.176 1.00 95.06 71 GLY A CA 1
ATOM 562 C C . GLY A 1 71 ? -11.926 10.056 10.797 1.00 95.06 71 GLY A C 1
ATOM 563 O O . GLY A 1 71 ? -11.874 8.821 10.733 1.00 95.06 71 GLY A O 1
ATOM 564 N N . ASP A 1 72 ? -12.905 10.752 11.372 1.00 86.62 72 ASP A N 1
ATOM 565 C CA . ASP A 1 72 ? -14.167 10.189 11.864 1.00 86.62 72 ASP A CA 1
ATOM 566 C C . ASP A 1 72 ? -15.121 9.793 10.725 1.00 86.62 72 ASP A C 1
ATOM 568 O O . ASP A 1 72 ? -15.130 10.488 9.678 1.00 86.62 72 ASP A O 1
#

Foldseek 3Di:
DVVLFQVQKDKAKVVGFDWDWDDPDPPDIDIDGPDDDDAQMKMKMAGNQPQPDPDPPDGDRHDDIDIDTHHD

pLDDT: mean 96.05, std 2.64, range [86.62, 98.56]

Radius of gyration: 13.46 Å; chains: 1; bounding box: 32×19×31 Å